Protein AF-A0A7Y7ZE18-F1 (afdb_monomer)

Organism: Pseudomonas putida (NCBI:txid303)

pLDDT: mean 81.85, std 21.5, range [26.77, 98.25]

Structure (mmCIF, N/CA/C/O backbone):
data_AF-A0A7Y7ZE18-F1
#
_entry.id   AF-A0A7Y7ZE18-F1
#
loop_
_atom_site.group_PDB
_atom_site.id
_atom_site.type_symbol
_atom_site.label_atom_id
_atom_site.label_alt_id
_atom_site.label_comp_id
_atom_site.label_asym_id
_atom_site.label_entity_id
_atom_site.label_seq_id
_atom_site.pdbx_PDB_ins_code
_atom_site.Cartn_x
_atom_site.Cartn_y
_atom_site.Cartn_z
_atom_site.occupancy
_atom_site.B_iso_or_equiv
_atom_site.auth_seq_id
_atom_site.auth_comp_id
_atom_site.auth_asym_id
_atom_site.auth_atom_id
_atom_site.pdbx_PDB_model_num
ATOM 1 N N . MET A 1 1 ? 11.020 -16.442 14.145 1.00 31.75 1 MET A N 1
ATOM 2 C CA . MET A 1 1 ? 10.763 -15.587 12.964 1.00 31.75 1 MET A CA 1
ATOM 3 C C . MET A 1 1 ? 9.537 -14.727 13.259 1.00 31.75 1 MET A C 1
ATOM 5 O O . MET A 1 1 ? 8.430 -15.238 13.208 1.00 31.75 1 MET A O 1
ATOM 9 N N . LYS A 1 2 ? 9.711 -13.471 13.699 1.00 26.77 2 LYS A N 1
ATOM 10 C CA . LYS A 1 2 ? 8.568 -12.588 14.004 1.00 26.77 2 LYS A CA 1
ATOM 11 C C . LYS A 1 2 ? 8.003 -12.045 12.684 1.00 26.77 2 LYS A C 1
ATOM 13 O O . LYS A 1 2 ? 8.774 -11.439 11.937 1.00 26.77 2 LYS A O 1
ATOM 18 N N . PRO A 1 3 ? 6.713 -12.230 12.359 1.00 38.69 3 PRO A N 1
ATOM 19 C CA . PRO A 1 3 ? 6.134 -11.571 11.202 1.00 38.69 3 PRO A CA 1
ATOM 20 C C . PRO A 1 3 ? 6.087 -10.074 11.515 1.00 38.69 3 PRO A C 1
ATOM 22 O O . PRO A 1 3 ? 5.309 -9.632 12.354 1.00 38.69 3 PRO A O 1
ATOM 25 N N . GLN A 1 4 ? 6.948 -9.278 10.874 1.00 38.34 4 GLN A N 1
ATOM 26 C CA . GLN A 1 4 ? 6.795 -7.824 10.869 1.00 38.34 4 GLN A CA 1
ATOM 27 C C . GLN A 1 4 ? 5.509 -7.507 10.098 1.00 38.34 4 GLN A C 1
ATOM 29 O O . GLN A 1 4 ? 5.482 -7.434 8.862 1.00 38.34 4 GLN A O 1
ATOM 34 N N . ASN A 1 5 ? 4.406 -7.448 10.837 1.00 45.41 5 ASN A N 1
ATOM 35 C CA . ASN A 1 5 ? 3.076 -7.222 10.314 1.00 45.41 5 ASN A CA 1
ATOM 36 C C . ASN A 1 5 ? 2.848 -5.716 10.157 1.00 45.41 5 ASN A C 1
ATOM 38 O O . ASN A 1 5 ? 2.178 -5.100 10.970 1.00 45.41 5 ASN A O 1
ATOM 42 N N . ASN A 1 6 ? 3.442 -5.119 9.123 1.00 60.12 6 ASN A N 1
ATOM 43 C CA . ASN A 1 6 ? 3.057 -3.782 8.676 1.00 60.12 6 ASN A CA 1
ATOM 44 C C . ASN A 1 6 ? 2.433 -3.863 7.277 1.00 60.12 6 ASN A C 1
ATOM 46 O O . ASN A 1 6 ? 2.997 -3.3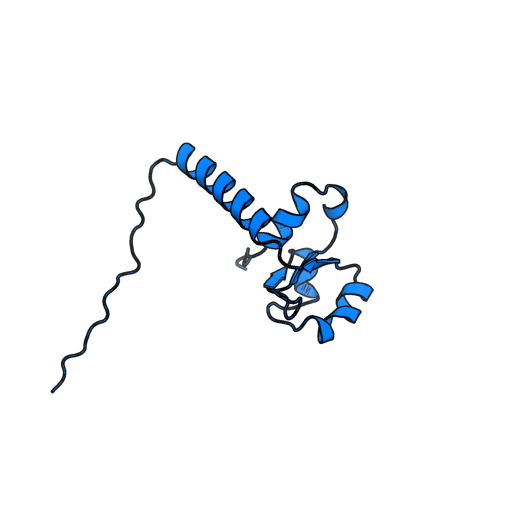91 6.290 1.00 60.12 6 ASN A O 1
ATOM 50 N N . SER A 1 7 ? 1.304 -4.575 7.199 1.00 81.88 7 SER A N 1
ATOM 51 C CA . SER A 1 7 ? 0.517 -4.757 5.968 1.00 81.88 7 SER A CA 1
ATOM 52 C C . SER A 1 7 ? -0.809 -3.989 6.016 1.00 81.88 7 SER A C 1
ATOM 54 O O . SER A 1 7 ? -1.626 -4.176 5.127 1.00 81.88 7 SER A O 1
ATOM 56 N N . PHE A 1 8 ? -1.042 -3.144 7.032 1.00 89.56 8 PHE A N 1
ATOM 57 C CA . PHE A 1 8 ? -2.345 -2.515 7.287 1.00 89.56 8 PHE A CA 1
ATOM 58 C C . PHE A 1 8 ? -2.900 -1.771 6.065 1.00 89.56 8 PHE A C 1
ATOM 60 O O . PHE A 1 8 ? -4.018 -2.063 5.650 1.00 89.56 8 PHE A O 1
ATOM 67 N N . TYR A 1 9 ? -2.113 -0.897 5.426 1.00 92.94 9 TYR A N 1
ATOM 68 C CA . TYR A 1 9 ? -2.570 -0.181 4.226 1.00 92.94 9 TYR A CA 1
ATOM 69 C C . TYR A 1 9 ? -2.874 -1.134 3.063 1.00 92.94 9 TYR A C 1
ATOM 71 O O . TYR A 1 9 ? -3.902 -0.999 2.413 1.00 92.94 9 TYR A O 1
ATOM 79 N N . ALA A 1 10 ? -2.044 -2.162 2.852 1.00 92.62 10 ALA A N 1
ATOM 80 C CA . ALA A 1 10 ? -2.310 -3.177 1.831 1.00 92.62 10 ALA A CA 1
ATOM 81 C C . ALA A 1 10 ? -3.573 -4.005 2.145 1.00 92.62 10 ALA A C 1
ATOM 83 O O . ALA A 1 10 ? -4.281 -4.415 1.229 1.00 92.62 10 ALA A O 1
ATOM 84 N N . SER A 1 11 ? -3.872 -4.239 3.426 1.00 91.50 11 SER A N 1
ATOM 85 C CA . SER A 1 11 ? -5.113 -4.882 3.860 1.00 91.50 11 SER A CA 1
ATOM 86 C C . SER A 1 11 ? -6.322 -3.977 3.637 1.00 91.50 11 SER A C 1
ATOM 88 O O . SER A 1 11 ? -7.342 -4.475 3.174 1.00 91.50 11 SER A O 1
ATOM 90 N N . CYS A 1 12 ? -6.207 -2.670 3.902 1.00 91.75 12 CYS A N 1
ATOM 91 C CA . CYS A 1 12 ? -7.276 -1.693 3.666 1.00 91.75 12 CYS A CA 1
ATOM 92 C C . CYS A 1 12 ? -7.743 -1.707 2.207 1.00 91.75 12 CYS A C 1
ATOM 94 O O . CYS A 1 12 ? -8.945 -1.746 1.960 1.00 91.75 12 CYS A O 1
ATOM 96 N N . GLU A 1 13 ? -6.809 -1.783 1.254 1.00 93.12 13 GLU A N 1
ATOM 97 C CA . GLU A 1 13 ? -7.133 -1.887 -0.178 1.00 93.12 13 GLU A CA 1
ATOM 98 C C . GLU A 1 13 ? -7.936 -3.154 -0.528 1.00 93.12 13 GLU A C 1
ATOM 100 O O . GLU A 1 13 ? -8.694 -3.164 -1.496 1.00 93.12 13 GLU A O 1
ATOM 105 N N . ARG A 1 14 ? -7.815 -4.231 0.264 1.00 91.69 14 ARG A N 1
ATOM 106 C CA . ARG A 1 14 ? -8.545 -5.493 0.047 1.00 91.69 14 ARG A CA 1
ATOM 107 C C . ARG A 1 14 ? -9.935 -5.521 0.683 1.00 91.69 14 ARG A C 1
ATOM 109 O O . ARG A 1 14 ? -10.770 -6.284 0.207 1.00 91.69 14 ARG A O 1
ATOM 116 N N . VAL A 1 15 ? -10.198 -4.737 1.738 1.00 87.00 15 VAL A N 1
ATOM 117 C CA . VAL A 1 15 ? -11.409 -4.875 2.585 1.00 87.00 15 VAL A CA 1
ATOM 118 C C . VAL A 1 15 ? -12.706 -4.884 1.768 1.00 87.00 15 VAL A C 1
ATOM 120 O O . VAL A 1 15 ? -13.603 -5.670 2.058 1.00 87.00 15 VAL A O 1
ATOM 123 N N . PHE A 1 16 ? -12.786 -4.067 0.716 1.00 81.81 16 PHE A N 1
ATOM 124 C CA . PHE A 1 16 ? -13.971 -3.955 -0.145 1.00 81.81 16 PHE A CA 1
ATOM 125 C C . PHE A 1 16 ? -13.729 -4.448 -1.581 1.00 81.81 16 PHE A C 1
ATOM 127 O O . PHE A 1 16 ? -14.498 -4.134 -2.488 1.00 81.81 16 PHE A O 1
ATOM 134 N N . ARG A 1 17 ? -12.651 -5.209 -1.806 1.00 90.44 17 ARG A N 1
ATOM 135 C CA . ARG A 1 17 ? -12.200 -5.662 -3.131 1.00 90.44 17 ARG A CA 1
ATOM 136 C C . ARG A 1 17 ? -11.899 -7.165 -3.124 1.00 90.44 17 ARG A C 1
ATOM 138 O O . ARG A 1 17 ? -10.735 -7.564 -3.031 1.00 90.44 17 ARG A O 1
ATOM 145 N N . PRO A 1 18 ? -12.933 -8.024 -3.226 1.00 88.56 18 PRO A N 1
ATOM 146 C CA . PRO A 1 18 ? -12.765 -9.480 -3.235 1.00 88.56 18 PRO A CA 1
ATOM 147 C C . PRO A 1 18 ? -11.855 -9.983 -4.362 1.00 88.56 18 PRO A C 1
ATOM 149 O O . PRO A 1 18 ? -11.154 -10.980 -4.201 1.00 88.56 18 PRO A O 1
ATOM 152 N N . ASP A 1 19 ? -11.815 -9.264 -5.484 1.00 92.44 19 ASP A N 1
ATOM 153 C CA . ASP A 1 19 ? -10.930 -9.528 -6.619 1.00 92.44 19 ASP A CA 1
ATOM 154 C C . ASP A 1 19 ? -9.435 -9.423 -6.262 1.00 92.44 19 ASP A C 1
ATOM 156 O O . ASP A 1 19 ? -8.592 -10.012 -6.935 1.00 92.44 19 ASP A O 1
ATOM 160 N N . LEU A 1 20 ? -9.094 -8.731 -5.171 1.00 93.00 20 LEU A N 1
ATOM 161 C CA . LEU A 1 20 ? -7.722 -8.556 -4.696 1.00 93.00 20 LEU A CA 1
ATOM 162 C C . LEU A 1 20 ? -7.301 -9.564 -3.618 1.00 93.00 20 LEU A C 1
ATOM 164 O O . LEU A 1 20 ? -6.170 -9.494 -3.129 1.00 93.00 20 LEU A O 1
ATOM 168 N N . ALA A 1 21 ? -8.166 -10.515 -3.248 1.00 88.31 21 ALA A N 1
ATOM 169 C CA . ALA A 1 21 ? -7.936 -11.421 -2.119 1.00 88.31 21 ALA A CA 1
ATOM 170 C C . ALA A 1 21 ? -6.612 -12.203 -2.205 1.00 88.31 21 ALA A C 1
ATOM 172 O O . ALA A 1 21 ? -5.973 -12.448 -1.183 1.00 88.31 21 ALA A O 1
ATOM 173 N N . ARG A 1 22 ? -6.185 -12.573 -3.419 1.00 90.38 22 ARG A N 1
ATOM 174 C CA . ARG A 1 22 ? -4.928 -13.302 -3.684 1.00 90.38 22 ARG A CA 1
ATOM 175 C C . ARG A 1 22 ? -3.908 -12.488 -4.478 1.00 90.38 22 ARG A C 1
ATOM 177 O O . ARG A 1 22 ? -2.878 -13.018 -4.883 1.00 90.38 22 ARG A O 1
ATOM 184 N N . THR A 1 23 ? -4.191 -11.212 -4.706 1.00 94.62 23 THR A N 1
ATOM 185 C CA . THR A 1 23 ? -3.347 -10.340 -5.518 1.00 94.62 23 THR A CA 1
ATOM 186 C C . THR A 1 23 ? -2.247 -9.754 -4.638 1.00 94.62 23 THR A C 1
ATOM 188 O O . THR A 1 23 ? -2.560 -9.171 -3.592 1.00 94.62 23 THR A O 1
ATOM 191 N N . PRO A 1 24 ? -0.959 -9.884 -5.000 1.00 95.94 24 PRO A N 1
ATOM 192 C CA . PRO A 1 24 ? 0.108 -9.201 -4.285 1.00 95.94 24 PRO A CA 1
ATOM 193 C C . PRO A 1 24 ? -0.054 -7.685 -4.434 1.00 95.94 24 PRO A C 1
ATOM 195 O O . PRO A 1 24 ? -0.211 -7.168 -5.536 1.00 95.94 24 PRO A O 1
ATOM 198 N N . ILE A 1 25 ? -0.006 -6.974 -3.315 1.00 96.56 25 ILE A N 1
ATOM 199 C CA . ILE A 1 25 ? -0.219 -5.526 -3.242 1.00 96.56 25 ILE A CA 1
ATOM 200 C C . ILE A 1 25 ? 0.991 -4.828 -2.631 1.00 96.56 25 ILE A C 1
ATOM 202 O O . ILE A 1 25 ? 1.564 -5.314 -1.645 1.00 96.56 25 ILE A O 1
ATOM 206 N N . VAL A 1 26 ? 1.314 -3.656 -3.173 1.00 97.38 26 VAL A N 1
ATOM 207 C CA . VAL A 1 26 ? 2.124 -2.622 -2.524 1.00 97.38 26 VAL A CA 1
ATOM 208 C C . VAL A 1 26 ? 1.354 -1.303 -2.473 1.00 97.38 26 VAL A C 1
ATOM 210 O O . VAL A 1 26 ? 0.545 -1.016 -3.351 1.00 97.38 26 VAL A O 1
ATOM 213 N N . VAL A 1 27 ? 1.617 -0.493 -1.451 1.00 97.00 27 VAL A N 1
ATOM 214 C CA . VAL A 1 27 ? 1.086 0.873 -1.334 1.00 97.00 27 VAL 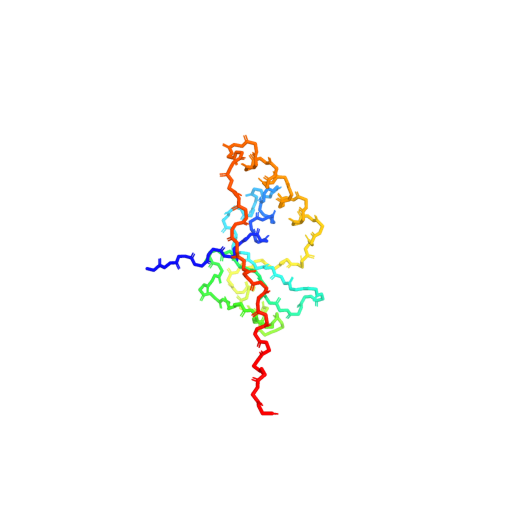A CA 1
ATOM 215 C C . VAL A 1 27 ? 2.253 1.843 -1.397 1.00 97.00 27 VAL A C 1
ATOM 217 O O . VAL A 1 27 ? 3.280 1.618 -0.748 1.00 97.00 27 VAL A O 1
ATOM 220 N N . LEU A 1 28 ? 2.102 2.894 -2.192 1.00 97.69 28 LEU A N 1
ATOM 221 C CA . LEU A 1 28 ? 3.103 3.925 -2.425 1.00 97.69 28 LEU A CA 1
ATOM 222 C C . LEU A 1 28 ? 2.842 5.145 -1.545 1.00 97.69 28 LEU A C 1
ATOM 224 O O . LEU A 1 28 ? 1.699 5.412 -1.193 1.00 97.69 28 LEU A O 1
ATOM 228 N N . SER A 1 29 ? 3.884 5.895 -1.197 1.00 95.75 29 SER A N 1
ATOM 229 C CA . SER A 1 29 ? 3.781 7.180 -0.498 1.00 95.75 29 SER A CA 1
ATOM 230 C C . SER A 1 29 ? 2.997 8.216 -1.306 1.00 95.75 29 SER A C 1
ATOM 232 O O . SER A 1 29 ? 2.715 8.019 -2.487 1.00 95.75 29 SER A O 1
ATOM 234 N N . SER A 1 30 ? 2.729 9.377 -0.702 1.00 92.81 30 SER A N 1
ATOM 235 C CA . SER A 1 30 ? 2.297 10.566 -1.444 1.00 92.81 30 SER A CA 1
ATOM 236 C C . SER A 1 30 ? 3.174 10.792 -2.681 1.00 92.81 30 SER A C 1
ATOM 238 O O . SER A 1 30 ? 4.395 10.605 -2.625 1.00 92.81 30 SER A O 1
ATOM 240 N N . ASN A 1 31 ? 2.538 11.186 -3.784 1.00 94.38 31 ASN A N 1
ATOM 241 C CA . ASN A 1 31 ? 3.156 11.365 -5.103 1.00 94.38 31 ASN A CA 1
ATOM 242 C C . ASN A 1 31 ? 3.797 10.096 -5.700 1.00 94.38 31 ASN A C 1
ATOM 244 O O . ASN A 1 31 ? 4.652 10.206 -6.574 1.00 94.38 31 ASN A O 1
ATOM 248 N N . ASP A 1 32 ? 3.417 8.904 -5.232 1.00 96.75 32 ASP A N 1
ATOM 249 C CA . ASP A 1 32 ? 3.867 7.608 -5.758 1.00 96.75 32 ASP A CA 1
ATOM 250 C C . ASP A 1 32 ? 5.393 7.402 -5.744 1.00 96.75 32 ASP A C 1
ATOM 252 O O . ASP A 1 32 ? 5.955 6.679 -6.570 1.00 96.75 32 ASP A O 1
ATOM 256 N N . GLY A 1 33 ? 6.081 8.036 -4.791 1.00 96.69 33 GLY A N 1
ATOM 257 C CA . GLY A 1 33 ? 7.542 8.025 -4.709 1.00 96.69 33 GLY A CA 1
ATOM 258 C C . GLY A 1 33 ? 8.115 6.669 -4.301 1.00 96.69 33 GLY A C 1
ATOM 259 O O . GLY A 1 33 ? 8.923 6.082 -5.024 1.00 96.69 33 GLY A O 1
ATOM 260 N N . ASN A 1 34 ? 7.696 6.156 -3.143 1.00 97.69 34 ASN A N 1
ATOM 261 C CA . ASN A 1 34 ? 8.324 4.998 -2.505 1.00 97.69 34 ASN A CA 1
ATOM 262 C C . ASN A 1 34 ? 7.287 4.000 -2.001 1.00 97.69 34 ASN A C 1
ATOM 264 O O . ASN A 1 34 ? 6.188 4.374 -1.607 1.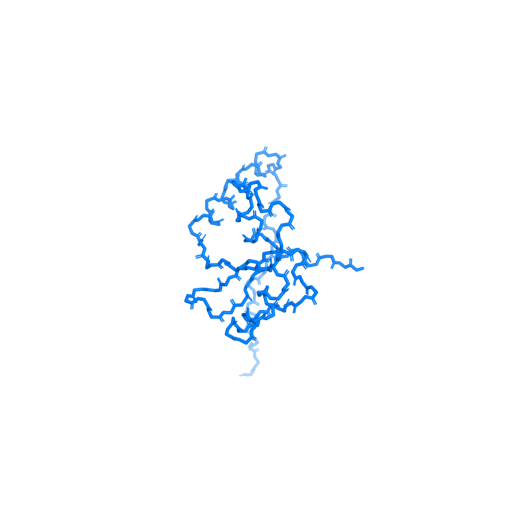00 97.69 34 ASN A O 1
ATOM 268 N N . VAL A 1 35 ? 7.658 2.724 -1.941 1.00 97.56 35 VAL A N 1
ATOM 269 C CA . VAL A 1 35 ? 6.829 1.671 -1.345 1.00 97.56 35 VAL A CA 1
ATOM 270 C C . VAL A 1 35 ? 6.796 1.823 0.178 1.00 97.56 35 VAL A C 1
ATOM 272 O O . VAL A 1 35 ? 7.823 1.682 0.838 1.00 97.56 35 VAL A O 1
ATOM 275 N N . ILE A 1 36 ? 5.615 2.066 0.751 1.00 95.81 36 ILE A N 1
ATOM 276 C CA . ILE A 1 36 ? 5.419 2.272 2.199 1.00 95.81 36 ILE A CA 1
ATOM 277 C C . ILE A 1 36 ? 4.668 1.131 2.891 1.00 95.81 36 ILE A C 1
ATOM 279 O O . ILE A 1 36 ? 4.775 0.973 4.105 1.00 95.81 36 ILE A O 1
ATOM 283 N N . ALA A 1 37 ? 3.925 0.318 2.138 1.00 95.50 37 ALA A N 1
ATOM 284 C CA . ALA A 1 37 ? 3.298 -0.894 2.651 1.00 95.50 37 ALA A CA 1
ATOM 285 C C . ALA A 1 37 ? 3.335 -2.013 1.613 1.00 95.50 37 ALA A C 1
ATOM 287 O O . ALA A 1 37 ? 3.400 -1.771 0.408 1.00 95.50 37 ALA A O 1
ATOM 288 N N . ARG A 1 38 ? 3.309 -3.257 2.090 1.00 95.69 38 ARG A N 1
ATOM 289 C CA . ARG A 1 38 ? 3.402 -4.458 1.258 1.00 95.69 38 ARG A CA 1
ATOM 290 C C . ARG A 1 38 ? 2.569 -5.568 1.879 1.00 95.69 38 ARG A C 1
ATOM 292 O O . ARG A 1 38 ? 2.700 -5.847 3.070 1.00 95.69 38 ARG A O 1
ATOM 299 N N . SER A 1 39 ? 1.769 -6.224 1.053 1.00 95.25 39 SER A N 1
ATOM 300 C CA . SER A 1 39 ? 1.157 -7.516 1.375 1.00 95.25 39 SER A CA 1
ATOM 301 C C . SER A 1 39 ? 2.221 -8.590 1.638 1.00 95.25 39 SER A C 1
ATOM 303 O O . SER A 1 39 ? 3.378 -8.442 1.236 1.00 95.25 39 SER A O 1
ATOM 305 N N . ALA A 1 40 ? 1.847 -9.678 2.316 1.00 93.25 40 ALA A N 1
ATOM 306 C CA . ALA A 1 40 ? 2.778 -10.756 2.645 1.00 93.25 40 ALA A CA 1
ATOM 307 C C . ALA A 1 40 ? 3.413 -11.372 1.389 1.00 93.25 40 ALA A C 1
ATOM 309 O O . ALA A 1 40 ? 4.619 -11.614 1.365 1.00 93.25 40 ALA A O 1
ATOM 310 N N . GLU A 1 41 ? 2.618 -11.536 0.333 1.00 93.94 41 GLU A N 1
ATOM 311 C CA . GLU A 1 41 ? 3.033 -12.133 -0.933 1.00 93.94 41 GLU A CA 1
ATOM 312 C C . GLU A 1 41 ? 4.013 -11.230 -1.704 1.00 93.94 41 GLU A C 1
ATOM 314 O O . GLU A 1 41 ? 4.907 -11.719 -2.387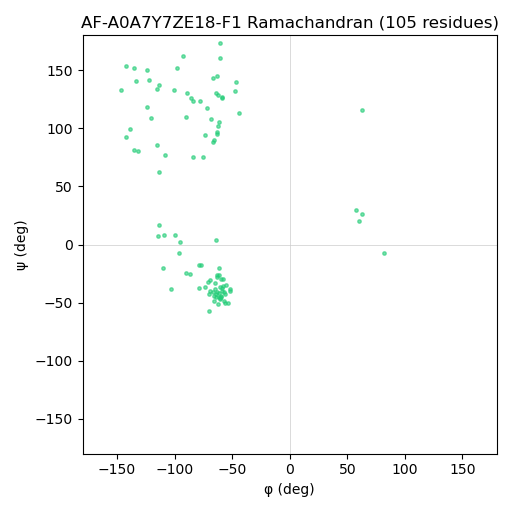 1.00 93.94 41 GLU A O 1
ATOM 319 N N . ALA A 1 42 ? 3.908 -9.904 -1.552 1.00 95.44 42 ALA A N 1
ATOM 320 C CA . ALA A 1 42 ? 4.793 -8.945 -2.220 1.00 95.44 42 ALA A CA 1
ATOM 321 C C . ALA A 1 42 ? 6.176 -8.804 -1.549 1.00 95.44 42 ALA A C 1
ATOM 323 O O . ALA A 1 42 ? 7.120 -8.304 -2.168 1.00 95.44 42 ALA A O 1
ATOM 324 N N . LYS A 1 43 ? 6.328 -9.235 -0.285 1.00 94.44 43 LYS A N 1
ATOM 32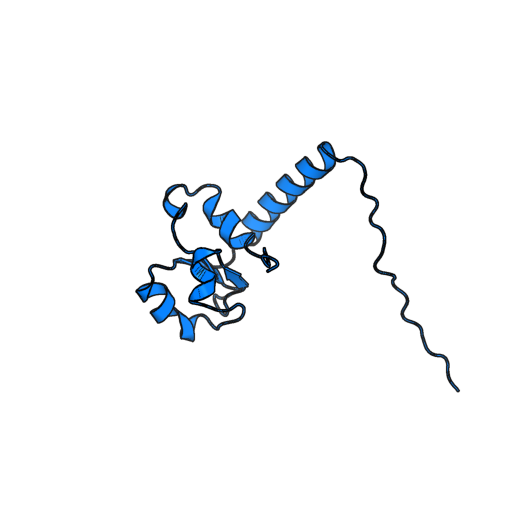5 C CA . LYS A 1 43 ? 7.543 -8.989 0.519 1.00 94.44 43 LYS A CA 1
ATOM 326 C C . LYS A 1 43 ? 8.811 -9.632 -0.036 1.00 94.44 43 LYS A C 1
ATOM 328 O O . LYS A 1 43 ? 9.892 -9.116 0.235 1.00 94.44 43 LYS A O 1
ATOM 333 N N . VAL A 1 44 ? 8.683 -10.736 -0.771 1.00 94.94 44 VAL A N 1
ATOM 334 C CA . VAL A 1 44 ? 9.824 -11.459 -1.357 1.00 94.94 44 VAL A CA 1
ATOM 335 C C . VAL A 1 44 ? 10.380 -10.775 -2.609 1.00 94.94 44 VAL A C 1
ATOM 337 O O . VAL A 1 44 ? 11.510 -11.052 -2.993 1.00 94.94 44 VAL A O 1
ATOM 340 N N . PHE A 1 45 ? 9.612 -9.870 -3.225 1.00 95.69 45 PHE A N 1
ATOM 341 C CA . PHE A 1 45 ? 9.985 -9.210 -4.479 1.00 95.69 45 PHE A CA 1
ATOM 342 C C . PHE A 1 45 ? 10.476 -7.777 -4.271 1.00 95.69 45 PHE A C 1
ATOM 344 O O . PHE A 1 45 ? 11.404 -7.345 -4.942 1.00 95.69 45 PHE A O 1
ATOM 351 N N . VAL A 1 46 ? 9.863 -7.029 -3.354 1.00 95.38 46 VAL A N 1
ATOM 352 C CA . VAL A 1 46 ? 10.091 -5.581 -3.203 1.00 95.38 46 VAL A CA 1
ATOM 353 C C . VAL A 1 46 ? 10.303 -5.251 -1.743 1.00 95.38 46 VAL A C 1
ATOM 355 O O . VAL A 1 46 ? 9.608 -5.831 -0.917 1.00 95.38 46 VAL A O 1
ATOM 358 N N . LYS A 1 47 ? 11.218 -4.343 -1.398 1.00 95.31 47 LYS A N 1
ATOM 359 C CA . LYS A 1 47 ? 11.524 -3.930 -0.017 1.00 95.31 47 LYS A CA 1
ATOM 360 C C . LYS A 1 47 ? 10.695 -2.704 0.395 1.00 95.31 47 LYS A C 1
ATOM 362 O O . LYS A 1 47 ? 10.124 -2.011 -0.441 1.00 95.31 47 LYS A O 1
ATOM 367 N N . MET A 1 48 ? 10.587 -2.445 1.705 1.00 95.38 48 MET A N 1
ATOM 368 C CA . MET A 1 48 ? 10.051 -1.148 2.155 1.00 95.38 48 MET A CA 1
ATOM 369 C C . MET A 1 48 ? 11.028 -0.044 1.763 1.00 95.38 48 MET A C 1
ATOM 371 O O . MET A 1 48 ? 12.236 -0.238 1.868 1.00 95.38 48 MET A O 1
ATOM 375 N N . GLY A 1 49 ? 10.496 1.109 1.373 1.00 95.56 49 GLY A N 1
ATOM 376 C CA . GLY A 1 49 ? 11.274 2.280 0.992 1.00 95.56 49 GLY A CA 1
ATOM 377 C C . GLY A 1 49 ? 11.795 2.245 -0.441 1.00 95.56 49 GLY A C 1
ATOM 378 O O . GLY A 1 49 ? 12.301 3.268 -0.894 1.00 95.56 49 GLY A O 1
ATOM 379 N N . ASP A 1 50 ? 11.640 1.136 -1.174 1.00 97.88 50 ASP A N 1
ATOM 380 C CA . ASP A 1 50 ? 12.069 1.061 -2.570 1.00 97.88 50 ASP A CA 1
ATOM 381 C C . ASP A 1 50 ? 11.357 2.144 -3.404 1.00 97.88 50 ASP A C 1
ATOM 383 O O . ASP A 1 50 ? 10.122 2.224 -3.381 1.00 97.88 50 ASP A O 1
ATOM 387 N N . PRO A 1 51 ? 12.102 2.983 -4.146 1.00 98.06 51 PRO A N 1
ATOM 388 C CA . PRO A 1 51 ? 11.516 3.946 -5.066 1.00 98.06 51 PRO A CA 1
ATOM 389 C C . PRO A 1 51 ? 10.729 3.254 -6.179 1.00 98.06 51 PRO A C 1
ATOM 391 O O . PRO A 1 51 ? 11.252 2.383 -6.883 1.00 98.06 51 PRO A O 1
ATOM 394 N N . TYR A 1 52 ? 9.479 3.670 -6.382 1.00 98.25 52 TYR A N 1
ATOM 395 C CA . TYR A 1 52 ? 8.547 3.018 -7.301 1.00 98.25 52 TYR A CA 1
ATOM 396 C C . TYR A 1 52 ? 9.097 2.940 -8.726 1.00 98.25 52 TYR A C 1
ATOM 398 O O . TYR A 1 52 ? 9.000 1.899 -9.374 1.00 98.25 52 TYR A O 1
ATOM 406 N N . PHE A 1 53 ? 9.749 4.003 -9.206 1.00 97.50 53 PHE A N 1
ATOM 407 C CA . PHE A 1 53 ? 10.294 4.042 -10.564 1.00 97.50 53 PHE A CA 1
ATOM 408 C C . PHE A 1 53 ? 11.333 2.943 -10.836 1.00 97.50 53 PHE A C 1
ATOM 410 O O . PHE A 1 53 ? 11.433 2.492 -11.979 1.00 97.50 53 PHE A O 1
ATOM 417 N N . MET A 1 54 ? 12.066 2.495 -9.807 1.00 97.94 54 MET A N 1
ATOM 418 C CA . MET A 1 54 ? 13.044 1.409 -9.916 1.00 97.94 54 MET A CA 1
ATOM 419 C C . MET A 1 54 ? 12.369 0.038 -9.920 1.00 97.94 54 MET A C 1
ATOM 421 O O . MET A 1 54 ? 12.771 -0.848 -10.671 1.00 97.94 54 MET A O 1
ATOM 425 N N . VAL A 1 55 ? 11.309 -0.136 -9.127 1.00 97.88 55 VAL A N 1
ATOM 426 C CA . VAL A 1 55 ? 10.642 -1.438 -8.959 1.00 97.88 55 VAL A CA 1
ATOM 427 C C . VAL A 1 55 ? 9.418 -1.637 -9.8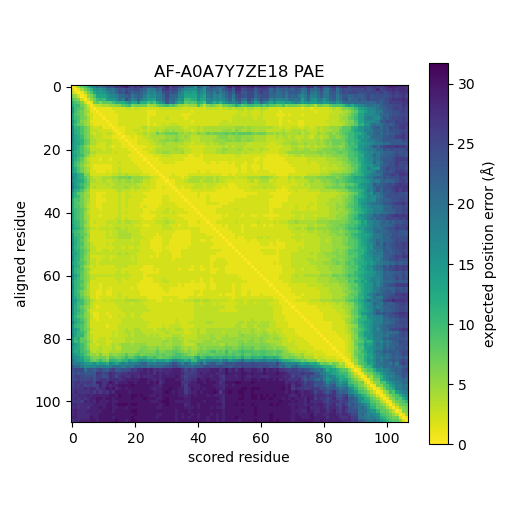57 1.00 97.88 55 VAL A C 1
ATOM 429 O O . VAL A 1 55 ? 8.918 -2.754 -9.948 1.00 97.88 55 VAL A O 1
ATOM 432 N N . LYS A 1 56 ? 8.953 -0.618 -10.596 1.00 97.50 56 LYS A N 1
ATOM 433 C CA . LYS A 1 56 ? 7.742 -0.684 -11.444 1.00 97.50 56 LYS A CA 1
ATOM 434 C C . LYS A 1 56 ? 7.724 -1.867 -12.417 1.00 97.50 56 LYS A C 1
ATOM 436 O O . LYS A 1 56 ? 6.691 -2.505 -12.603 1.00 97.50 56 LYS A O 1
ATOM 441 N N . ASN A 1 57 ? 8.867 -2.184 -13.028 1.00 98.00 57 ASN A N 1
ATOM 442 C CA . ASN A 1 57 ? 8.969 -3.285 -13.988 1.00 98.00 57 ASN A CA 1
ATOM 443 C C . ASN A 1 57 ? 8.920 -4.644 -13.283 1.00 98.00 57 ASN A C 1
ATOM 445 O O . ASN A 1 57 ? 8.303 -5.578 -13.789 1.00 98.00 57 ASN A O 1
ATOM 449 N N . LEU A 1 58 ? 9.524 -4.736 -12.097 1.00 97.81 58 LEU A N 1
ATOM 450 C CA . LEU A 1 58 ? 9.476 -5.927 -11.258 1.00 97.81 58 LEU A CA 1
AT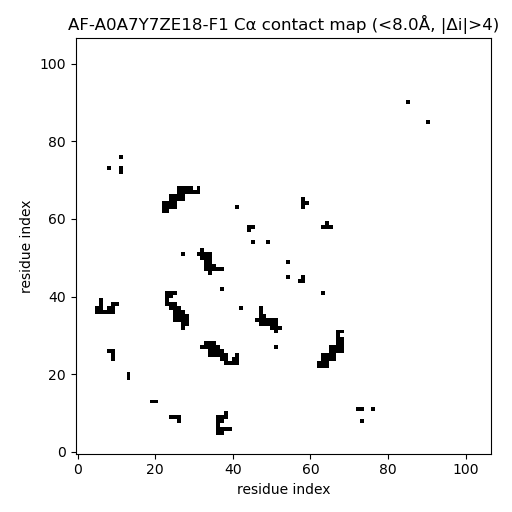OM 451 C C . LEU A 1 58 ? 8.047 -6.195 -10.770 1.00 97.81 58 LEU A C 1
ATOM 453 O O . LEU A 1 58 ? 7.568 -7.320 -10.876 1.00 97.81 58 LEU A O 1
ATOM 457 N N . LEU A 1 59 ? 7.347 -5.149 -10.319 1.00 97.69 59 LEU A N 1
ATOM 458 C CA . LEU A 1 59 ? 5.946 -5.227 -9.907 1.00 97.69 59 LEU A CA 1
ATOM 459 C C . LEU A 1 59 ? 5.070 -5.780 -11.040 1.00 97.69 59 LEU A C 1
ATOM 461 O O . LEU A 1 59 ? 4.376 -6.775 -10.847 1.00 97.69 59 LEU A O 1
ATOM 465 N N . ARG A 1 60 ? 5.188 -5.216 -12.251 1.00 97.50 60 ARG A N 1
ATOM 466 C CA . ARG A 1 60 ? 4.460 -5.694 -13.441 1.00 97.50 60 ARG A CA 1
ATOM 467 C C . ARG A 1 60 ? 4.778 -7.149 -13.778 1.00 97.50 60 ARG A C 1
ATOM 469 O O . ARG A 1 60 ? 3.860 -7.923 -14.024 1.00 97.50 60 ARG A O 1
ATOM 476 N N . LYS A 1 61 ? 6.059 -7.532 -13.757 1.00 97.88 61 LYS A N 1
ATOM 477 C CA . LYS A 1 61 ? 6.508 -8.901 -14.063 1.00 97.88 61 LYS A CA 1
ATOM 478 C C . LYS A 1 61 ? 5.876 -9.945 -13.138 1.00 97.88 61 LYS A C 1
ATOM 480 O O . LYS A 1 61 ? 5.597 -11.053 -13.580 1.00 97.88 61 LYS A O 1
ATOM 485 N N . HIS A 1 62 ? 5.665 -9.595 -11.873 1.00 97.06 62 HIS A N 1
ATOM 486 C CA . HIS A 1 62 ? 5.118 -10.498 -10.861 1.00 97.06 62 HIS A CA 1
ATOM 487 C C . HIS A 1 62 ? 3.618 -10.295 -10.597 1.00 97.06 62 HIS A C 1
ATOM 489 O O . HIS A 1 62 ? 3.090 -10.883 -9.657 1.00 97.06 62 HIS A O 1
ATOM 495 N N . GLY A 1 63 ? 2.927 -9.476 -11.400 1.00 96.75 63 GLY A N 1
ATOM 496 C CA . GLY A 1 63 ? 1.500 -9.195 -11.210 1.00 96.75 63 GLY A CA 1
ATOM 497 C C . GLY A 1 63 ? 1.185 -8.494 -9.884 1.00 96.75 63 GLY A C 1
ATOM 498 O O . GLY A 1 63 ? 0.092 -8.649 -9.348 1.00 96.75 63 GLY A O 1
ATOM 499 N N . ILE A 1 64 ? 2.150 -7.755 -9.332 1.00 97.88 64 ILE A N 1
ATOM 500 C CA . ILE A 1 64 ? 1.995 -7.019 -8.079 1.00 97.88 64 ILE A CA 1
ATOM 501 C C . ILE A 1 64 ? 1.340 -5.675 -8.392 1.00 97.88 64 ILE A C 1
ATOM 503 O O . ILE A 1 64 ? 1.865 -4.889 -9.185 1.00 97.88 64 ILE A O 1
ATOM 507 N N . VAL A 1 65 ? 0.209 -5.401 -7.752 1.00 97.56 65 VAL A N 1
ATOM 508 C CA . VAL A 1 65 ? -0.552 -4.166 -7.949 1.00 97.56 65 VAL A CA 1
ATOM 509 C C . VAL A 1 65 ? -0.054 -3.099 -6.981 1.00 97.56 65 VAL A C 1
ATOM 511 O O . VAL A 1 65 ? 0.079 -3.344 -5.781 1.00 97.56 65 VAL A O 1
ATOM 514 N N . ALA A 1 66 ? 0.233 -1.912 -7.511 1.00 97.56 66 ALA A N 1
ATOM 515 C CA . ALA A 1 66 ? 0.593 -0.743 -6.723 1.00 97.56 66 ALA A CA 1
ATOM 516 C C . ALA A 1 66 ? -0.615 0.186 -6.574 1.00 97.56 66 ALA A C 1
ATOM 518 O O . ALA A 1 66 ? -1.270 0.496 -7.568 1.00 97.56 66 ALA A O 1
ATOM 519 N N . PHE A 1 67 ? -0.870 0.647 -5.352 1.00 97.19 67 PHE A N 1
ATOM 520 C CA . PHE A 1 67 ? -1.856 1.686 -5.058 1.00 97.19 67 PHE A CA 1
ATOM 521 C C . PHE A 1 67 ? -1.158 2.945 -4.560 1.00 97.19 67 PHE A C 1
ATOM 523 O O . PHE A 1 67 ? -0.255 2.864 -3.724 1.00 97.19 67 PHE A O 1
ATOM 530 N N . SER A 1 68 ? -1.598 4.105 -5.038 1.00 96.88 68 SER A N 1
ATOM 531 C CA . SER A 1 68 ? -1.299 5.381 -4.388 1.00 96.88 68 SER A CA 1
ATOM 532 C C . SER A 1 68 ? -1.928 5.399 -2.995 1.00 96.88 68 SER A C 1
ATOM 534 O O . SER A 1 68 ? -3.011 4.850 -2.797 1.00 96.88 68 SER A O 1
ATOM 536 N N . SER A 1 69 ? -1.272 6.035 -2.025 1.00 93.31 69 SER A N 1
ATOM 537 C CA . SER A 1 69 ? -1.817 6.123 -0.666 1.00 93.31 69 SER A CA 1
ATOM 538 C C . SER A 1 69 ? -3.189 6.798 -0.624 1.00 93.31 69 SER A C 1
ATOM 540 O O . SER A 1 69 ? -3.332 7.953 -1.024 1.00 93.31 69 SER A O 1
ATOM 542 N N . ASN A 1 70 ? -4.167 6.120 -0.022 1.00 94.31 70 ASN A N 1
ATOM 543 C CA . ASN A 1 70 ? -5.469 6.675 0.338 1.00 94.31 70 ASN A CA 1
ATOM 544 C C . ASN A 1 70 ? -5.586 6.858 1.860 1.00 94.31 70 ASN A C 1
ATOM 546 O O . ASN A 1 70 ? -6.232 6.080 2.563 1.00 94.31 70 ASN A O 1
ATOM 550 N N . TYR A 1 71 ? -4.953 7.909 2.385 1.00 91.38 71 TYR A N 1
ATOM 551 C CA . TYR A 1 71 ? -4.915 8.156 3.830 1.00 91.38 71 TYR A CA 1
ATOM 552 C C . TYR A 1 71 ? -6.293 8.407 4.457 1.00 91.38 71 TYR A C 1
ATOM 554 O O . TYR A 1 71 ? -6.474 8.099 5.633 1.00 91.38 71 TYR A O 1
ATOM 562 N N . ALA A 1 72 ? -7.266 8.910 3.691 1.00 93.56 72 ALA A N 1
ATOM 563 C CA . ALA A 1 72 ? -8.635 9.083 4.173 1.00 93.56 72 ALA A CA 1
ATOM 564 C C . ALA A 1 72 ? -9.298 7.726 4.463 1.00 93.56 72 ALA A C 1
ATOM 566 O O . ALA A 1 72 ? -9.819 7.518 5.557 1.00 93.56 72 ALA A O 1
ATOM 567 N N . LEU A 1 73 ? -9.200 6.776 3.524 1.00 91.62 73 LEU A N 1
ATOM 568 C CA . LEU A 1 73 ? -9.687 5.406 3.710 1.00 91.62 73 LEU A CA 1
ATOM 569 C C . LEU A 1 73 ? -8.981 4.711 4.880 1.00 91.62 73 LEU A C 1
ATOM 571 O O . LEU A 1 73 ? -9.626 4.079 5.713 1.00 91.62 73 LEU A O 1
ATOM 575 N N . TYR A 1 74 ? -7.652 4.821 4.945 1.00 93.12 74 TYR A N 1
ATOM 576 C CA . TYR A 1 74 ? -6.868 4.147 5.982 1.00 93.12 74 TYR A CA 1
ATOM 577 C C . TYR A 1 74 ? -7.195 4.691 7.376 1.00 93.12 74 TYR A C 1
ATOM 579 O O . TYR A 1 74 ? -7.277 3.914 8.327 1.00 93.12 74 TYR A O 1
ATOM 587 N N . GLY A 1 75 ? -7.411 6.006 7.486 1.00 92.00 75 GLY A N 1
ATOM 588 C CA . GLY A 1 75 ? -7.851 6.663 8.713 1.00 92.00 75 GLY A CA 1
ATOM 589 C C . GLY A 1 75 ? -9.224 6.178 9.171 1.00 92.00 75 GLY A C 1
ATOM 590 O O . GLY A 1 75 ? -9.343 5.731 10.308 1.00 92.00 75 GLY A O 1
ATOM 591 N N . ASP A 1 76 ? -10.226 6.178 8.282 1.00 93.44 76 ASP A N 1
ATOM 592 C CA . ASP A 1 76 ? -11.582 5.699 8.602 1.00 93.44 76 ASP A CA 1
ATOM 593 C C . ASP A 1 76 ? -11.573 4.246 9.104 1.00 93.44 76 ASP A C 1
ATOM 595 O O . ASP A 1 76 ? -12.107 3.938 10.174 1.00 93.44 76 ASP A O 1
ATOM 599 N N . ILE A 1 77 ? -10.890 3.351 8.381 1.00 91.38 77 ILE A N 1
ATOM 600 C CA . ILE A 1 77 ? -10.776 1.940 8.774 1.00 91.38 77 ILE A CA 1
ATOM 601 C C . ILE A 1 77 ? -10.068 1.813 10.125 1.00 91.38 77 ILE A C 1
ATOM 603 O O . ILE A 1 77 ? -10.535 1.071 10.990 1.00 91.38 77 ILE A O 1
ATOM 607 N N . SER A 1 78 ? -8.962 2.535 10.330 1.00 90.12 78 SER A N 1
ATOM 608 C CA . SER A 1 78 ? -8.215 2.490 11.589 1.00 90.12 78 SER A CA 1
ATOM 609 C C . SER A 1 78 ? -9.079 2.939 12.766 1.00 90.12 78 SER A C 1
ATOM 611 O O . SER A 1 78 ? -9.117 2.251 13.784 1.00 90.12 78 SER A O 1
ATOM 613 N N . SER A 1 79 ? -9.802 4.052 12.633 1.00 90.50 79 SER A N 1
ATOM 614 C CA . SER A 1 79 ? -10.687 4.566 13.683 1.00 90.50 79 SER A CA 1
ATOM 615 C C . SER A 1 79 ? -11.798 3.576 14.029 1.00 90.50 79 SER A C 1
ATOM 617 O O . SER A 1 79 ? -12.063 3.338 15.205 1.00 90.50 79 SER A O 1
ATOM 619 N N . ARG A 1 80 ? -12.407 2.936 13.025 1.00 89.94 80 ARG A N 1
ATOM 620 C CA . ARG A 1 80 ? -13.458 1.930 13.240 1.00 89.94 80 ARG A CA 1
ATOM 621 C C . ARG A 1 80 ? -12.936 0.669 13.924 1.00 89.94 80 ARG A C 1
ATOM 623 O O . ARG A 1 80 ? -13.606 0.140 14.805 1.00 89.94 80 ARG A O 1
ATOM 630 N N . VAL A 1 81 ? -11.749 0.194 13.541 1.00 87.56 81 VAL A N 1
ATOM 631 C CA . VAL A 1 81 ? -11.108 -0.958 14.194 1.00 87.56 81 VAL A CA 1
ATOM 632 C C . VAL A 1 81 ? -10.784 -0.637 15.653 1.00 87.56 81 VAL A C 1
ATOM 634 O O . VAL A 1 81 ? -11.096 -1.445 16.524 1.00 87.56 81 VAL A O 1
ATOM 637 N N . MET A 1 82 ? -10.222 0.542 15.934 1.00 85.06 82 MET A N 1
ATOM 638 C CA . MET A 1 82 ? -9.898 0.947 17.306 1.00 85.06 82 MET A CA 1
ATOM 639 C C . MET A 1 82 ? -11.147 1.081 18.181 1.00 85.06 82 MET A C 1
ATOM 641 O O . MET A 1 82 ? -11.161 0.538 19.280 1.00 85.06 82 MET A O 1
ATOM 645 N N . ALA A 1 83 ? -12.229 1.674 17.667 1.00 88.19 83 ALA A N 1
ATOM 646 C CA . ALA A 1 83 ? -13.489 1.785 18.404 1.00 88.19 83 ALA A CA 1
ATOM 647 C C . ALA A 1 83 ? -14.073 0.415 18.811 1.00 88.19 83 ALA A C 1
ATOM 649 O O . ALA A 1 83 ? -14.616 0.270 19.904 1.00 88.19 83 ALA A O 1
ATOM 650 N N . ILE A 1 84 ? -13.951 -0.612 17.958 1.00 85.81 84 ILE A N 1
ATOM 651 C CA . ILE A 1 84 ? -14.393 -1.979 18.289 1.00 85.81 84 ILE A CA 1
ATOM 652 C C . ILE A 1 84 ? -13.480 -2.606 19.350 1.00 85.81 84 ILE A C 1
ATOM 654 O O . ILE A 1 84 ? -13.968 -3.243 20.282 1.00 85.81 84 ILE A O 1
ATOM 658 N N . ILE A 1 85 ? -12.161 -2.423 19.229 1.00 83.56 85 ILE A N 1
ATOM 659 C CA . ILE A 1 85 ? -11.194 -2.934 20.211 1.00 83.56 85 ILE A CA 1
ATOM 660 C C . ILE A 1 85 ? -11.477 -2.341 21.598 1.00 83.56 85 ILE A C 1
ATOM 662 O O . ILE A 1 85 ? -11.529 -3.089 22.573 1.00 83.56 85 ILE A O 1
ATOM 666 N N . GLU A 1 86 ? -11.734 -1.034 21.679 1.00 81.62 86 GLU A N 1
ATOM 667 C CA . GLU A 1 86 ? -12.076 -0.332 22.925 1.00 81.62 86 GLU A CA 1
ATOM 668 C C . GLU A 1 86 ? -13.355 -0.878 23.581 1.00 81.62 86 GLU A C 1
ATOM 670 O O . GLU A 1 86 ? -13.425 -0.997 24.803 1.00 81.62 86 GLU A O 1
ATOM 675 N N . GLN A 1 87 ? -14.354 -1.272 22.784 1.00 82.50 87 GLN A N 1
ATOM 676 C CA . GLN A 1 87 ? -15.592 -1.875 23.294 1.00 82.50 87 GLN A CA 1
ATOM 677 C C . GLN A 1 87 ? -15.391 -3.293 23.844 1.00 82.50 87 GLN A C 1
ATOM 679 O O . GLN A 1 87 ? -16.100 -3.704 24.761 1.00 82.50 87 GLN A O 1
ATOM 684 N N . MET A 1 88 ? -14.451 -4.058 23.281 1.00 76.62 88 MET A N 1
ATOM 685 C CA . MET A 1 88 ? -14.210 -5.457 23.655 1.00 76.62 88 MET A CA 1
ATOM 686 C C . MET A 1 88 ? -13.186 -5.615 24.785 1.00 76.62 88 MET A C 1
ATOM 688 O O . MET A 1 88 ? -13.217 -6.617 25.499 1.00 76.62 88 MET A O 1
ATOM 692 N N . ALA A 1 89 ? -12.292 -4.642 24.958 1.00 66.19 89 ALA A N 1
ATOM 693 C CA . ALA A 1 89 ? -11.299 -4.606 26.025 1.00 66.19 89 ALA A CA 1
ATOM 694 C C . ALA A 1 89 ? -11.249 -3.197 26.648 1.00 66.19 89 ALA A C 1
ATOM 696 O O . ALA A 1 89 ? -10.347 -2.424 26.328 1.00 66.19 89 ALA A O 1
ATOM 697 N N . PRO A 1 90 ? -12.17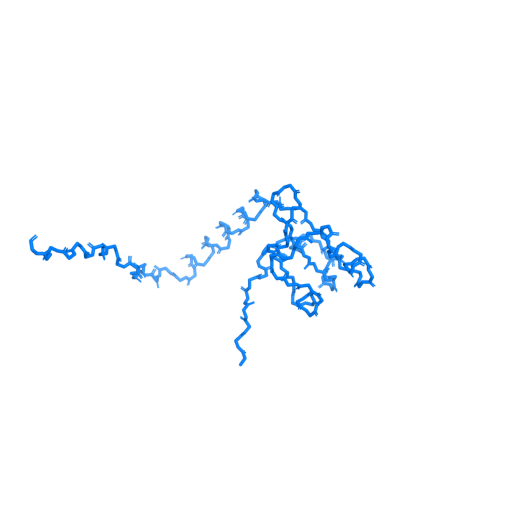5 -2.860 27.571 1.00 57.47 90 PRO A N 1
ATOM 698 C CA . PRO A 1 90 ? -12.259 -1.530 28.189 1.00 57.47 90 PRO A CA 1
ATOM 699 C C . PRO A 1 90 ? -11.049 -1.125 29.054 1.00 57.47 90 PRO A C 1
ATOM 701 O O . PRO A 1 90 ? -11.077 -0.081 29.700 1.00 57.47 90 PRO A O 1
ATOM 704 N N . THR A 1 91 ? -9.995 -1.936 29.121 1.00 51.53 91 THR A N 1
ATOM 705 C CA . THR A 1 91 ? -8.841 -1.720 29.993 1.00 51.53 91 THR A CA 1
ATOM 706 C C . THR A 1 91 ? -7.544 -2.122 29.304 1.00 51.53 91 THR A C 1
ATOM 708 O O . THR A 1 91 ? -7.060 -3.249 29.392 1.00 51.53 91 THR A O 1
ATOM 711 N N . THR A 1 92 ? -6.900 -1.157 28.662 1.00 45.09 92 THR A N 1
ATOM 712 C CA . THR A 1 92 ? -5.438 -1.104 28.691 1.00 45.09 92 THR A CA 1
ATOM 713 C C . THR A 1 92 ? -5.049 0.353 28.851 1.00 45.09 92 THR A C 1
ATOM 715 O O . THR A 1 92 ? -5.102 1.138 27.908 1.00 45.09 92 THR A O 1
ATOM 718 N N . GLU A 1 93 ? -4.731 0.728 30.088 1.00 48.69 93 GLU A N 1
ATOM 719 C CA . GLU A 1 93 ? -4.058 1.984 30.384 1.00 48.69 93 GLU A CA 1
ATOM 720 C C . GLU A 1 93 ? -2.865 2.155 29.442 1.00 48.69 93 GLU A C 1
ATOM 722 O O . GLU A 1 93 ? -2.046 1.249 29.261 1.00 48.69 93 GLU A O 1
ATOM 727 N N . VAL A 1 94 ? -2.756 3.340 28.849 1.00 48.81 94 VAL A N 1
ATOM 728 C CA . VAL A 1 94 ? -1.552 3.773 28.148 1.00 48.81 94 VAL A CA 1
ATOM 729 C C . VAL A 1 94 ? -0.447 3.942 29.194 1.00 48.81 94 VAL A C 1
ATOM 731 O O . VAL A 1 94 ? -0.262 5.024 29.745 1.00 48.81 94 VAL A O 1
ATOM 734 N N . TYR A 1 95 ? 0.293 2.871 29.483 1.00 45.53 95 TYR A N 1
ATOM 735 C CA . TYR A 1 95 ? 1.535 2.947 30.249 1.00 45.53 95 TYR A CA 1
ATOM 736 C C . TYR A 1 95 ? 2.742 3.150 29.314 1.00 45.53 95 TYR A C 1
ATOM 738 O O . TYR A 1 95 ? 3.168 2.259 28.584 1.00 45.53 95 TYR A O 1
ATOM 746 N N . SER A 1 96 ? 3.284 4.370 29.409 1.00 45.34 96 SER A N 1
ATOM 747 C CA . SER A 1 96 ? 4.651 4.844 29.131 1.00 45.34 96 SER A CA 1
ATOM 748 C C . SER A 1 96 ? 5.239 4.760 27.710 1.00 45.34 96 SER A C 1
ATOM 750 O O . SER A 1 96 ? 5.661 3.708 27.243 1.00 45.34 96 SER A O 1
ATOM 752 N N . ILE A 1 97 ? 5.520 5.935 27.135 1.00 42.97 97 ILE A N 1
ATOM 753 C CA . ILE A 1 97 ? 6.926 6.308 26.928 1.00 42.97 97 ILE A CA 1
ATOM 754 C C . ILE A 1 97 ? 7.135 7.602 27.702 1.00 42.97 97 ILE A C 1
ATOM 756 O O . ILE A 1 97 ? 6.583 8.652 27.373 1.00 42.97 97 ILE A O 1
ATOM 760 N N . ASP A 1 98 ? 7.878 7.458 28.785 1.00 47.00 98 ASP A N 1
ATOM 761 C CA . ASP A 1 98 ? 8.394 8.518 29.623 1.00 47.00 98 ASP A CA 1
ATOM 762 C C . ASP A 1 98 ? 8.966 9.667 28.771 1.00 47.00 98 ASP A C 1
ATOM 764 O O . ASP A 1 98 ? 9.961 9.523 28.058 1.00 47.00 98 ASP A O 1
ATOM 768 N N . LYS A 1 99 ? 8.307 10.827 28.833 1.00 46.59 99 LYS A N 1
ATOM 769 C CA . LYS A 1 99 ? 8.922 12.108 28.493 1.00 46.59 99 LYS A CA 1
ATOM 770 C C . LYS A 1 99 ? 9.846 12.494 29.651 1.00 46.59 99 LYS A C 1
ATOM 772 O O . LYS A 1 99 ? 9.543 13.426 30.387 1.00 46.59 99 LYS A O 1
ATOM 777 N N . SER A 1 100 ? 11.001 11.849 29.756 1.00 35.38 100 SER A N 1
ATOM 778 C CA . SER A 1 100 ? 12.127 12.367 30.529 1.00 35.38 100 SER A CA 1
ATOM 779 C C . SER A 1 100 ? 13.277 12.661 29.567 1.00 35.38 100 SER A C 1
ATOM 781 O O . SER A 1 100 ? 14.18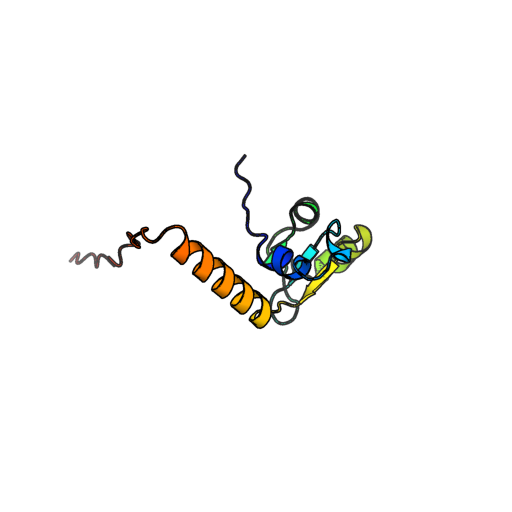6 11.875 29.316 1.00 35.38 100 SER A O 1
ATOM 783 N N . LYS A 1 101 ? 13.245 13.868 28.987 1.00 40.62 101 LYS A N 1
ATOM 784 C CA . LYS A 1 101 ? 14.505 14.532 28.648 1.00 40.62 101 LYS A CA 1
ATOM 785 C C . LYS A 1 101 ? 15.211 14.761 29.981 1.00 40.62 101 LYS A C 1
ATOM 787 O O . LYS A 1 101 ? 14.918 15.737 30.667 1.00 40.62 101 LYS A O 1
ATOM 792 N N . LEU A 1 102 ? 16.099 13.851 30.361 1.00 39.56 102 LEU A N 1
ATOM 793 C CA . LEU A 1 102 ? 17.137 14.169 31.326 1.00 39.56 102 LEU A CA 1
ATOM 794 C C . LEU A 1 102 ? 17.991 15.264 30.684 1.00 39.56 102 LEU A C 1
ATOM 796 O O . LEU A 1 102 ? 18.785 15.010 29.781 1.00 39.56 102 LEU A O 1
ATOM 800 N N . TYR A 1 103 ? 17.768 16.506 31.106 1.00 39.81 103 TYR A N 1
ATOM 801 C CA . TYR A 1 103 ? 18.838 17.487 31.097 1.00 39.81 103 TYR A CA 1
ATOM 802 C C . TYR A 1 103 ? 19.903 16.928 32.038 1.00 39.81 103 TYR A C 1
ATOM 804 O O . TYR A 1 103 ? 19.716 16.933 33.253 1.00 39.81 103 TYR A O 1
ATOM 812 N N . SER A 1 104 ? 20.995 16.408 31.483 1.00 36.16 104 SER A N 1
ATOM 813 C CA . SER A 1 104 ? 22.251 16.357 32.221 1.00 36.16 104 SER A CA 1
ATOM 814 C C . SER A 1 104 ? 22.644 17.807 32.479 1.00 36.16 104 SER A C 1
ATOM 816 O O . SER A 1 104 ? 23.135 18.499 31.589 1.00 36.16 104 SER A O 1
ATOM 818 N N . ALA A 1 105 ? 22.316 18.299 33.669 1.00 47.09 105 ALA A N 1
ATOM 819 C CA . ALA A 1 105 ? 23.048 19.398 34.259 1.00 47.09 105 ALA A CA 1
ATOM 820 C C . ALA A 1 105 ? 24.379 18.806 34.725 1.00 47.09 105 ALA A C 1
ATOM 822 O O . ALA A 1 105 ? 24.444 18.234 35.806 1.00 47.09 105 ALA A O 1
ATOM 823 N N . ASP A 1 106 ? 25.397 18.906 33.874 1.00 43.97 106 ASP A N 1
ATOM 824 C CA . ASP A 1 106 ? 26.786 18.697 34.257 1.00 43.97 106 ASP A CA 1
ATOM 825 C C . ASP A 1 106 ? 27.581 19.953 33.872 1.00 43.97 106 ASP A C 1
ATOM 827 O O . ASP A 1 106 ? 27.677 20.288 32.688 1.00 43.97 106 ASP A O 1
ATOM 831 N N . ALA A 1 107 ? 28.140 20.573 34.920 1.00 39.69 107 ALA A N 1
ATOM 832 C CA . ALA A 1 107 ? 29.078 21.705 34.996 1.00 39.69 107 ALA A CA 1
ATOM 833 C C . ALA A 1 107 ? 28.528 23.129 34.788 1.00 39.69 107 ALA A C 1
ATOM 835 O O . ALA A 1 107 ? 28.282 23.550 33.636 1.00 39.69 107 ALA A O 1
#

Secondary structure (DSSP, 8-state):
-------HHHHHHHTT-GGGTTS-EEEEPGGG-BEEEE-TGGGGT--TT-BHHHHHHHHHHTTPEEEE--HHHHHHHHHHHHHHHHHH-------------------

Nearest PDB structures (foldseek):
  6l97-assembly1_A  TM=8.123E-01  e=6.933E-05  Saccharolobus solfataricus P2
  4f50-assembly1_A  TM=8.318E-01  e=1.174E-03  Sulfolobus acidocaldarius DSM 639
  4dez-assembly1_A  TM=8.175E-01  e=1.437E-03  Mycolicibacterium smegmatis MC2 155
  1im4-assembly1_A  TM=8.014E-01  e=1.538E-03  Saccharolobus solfataricus
  8b4h-assembly1_A  TM=3.224E-01  e=5.707E+00  Geobacillus stearothermophilus

Radius of gyration: 18.5 Å; Cα contacts (8 Å, |Δi|>4): 110; chains: 1; bounding box: 45×37×49 Å

Solvent-accessible surface area (backbone atoms only — not comparable to full-atom values): 6552 Å² total; per-residue (Å²): 136,82,79,84,81,61,28,62,65,31,47,55,70,32,74,88,29,77,88,41,75,86,50,28,28,34,23,21,34,80,91,52,47,24,26,72,25,36,23,80,77,30,55,87,81,49,63,81,63,42,45,34,86,77,43,50,64,58,30,59,76,70,60,36,45,77,39,68,62,55,65,68,60,50,47,54,53,49,53,55,52,49,55,52,49,48,73,77,48,85,76,74,80,90,78,79,84,80,89,67,80,75,76,80,87,75,136

Mean predicted aligned error: 10.0 Å

InterPro domains:
  IPR001126 UmuC domain [PF00817] (6-99)
  IPR001126 UmuC domain [PS50173] (6-99)
  IPR043128 Reverse transcriptase/Diguanylate cyclase domain [G3DSA:3.30.70.270] (64-105)
  IPR043502 DNA/RNA polymerase superfamily [SSF56672] (6-101)
  IPR050116 DNA polymerase type-Y [PTHR11076] (6-99)

Sequence (107 aa):
MKPQNNSFYASCERVFRPDLARTPIVVLSSNDGNVIARSAEAKVFVKMGDPYFMVKNLLRKHGIVAFSSNYALYGDISSRVMAIIEQMAPTTEVYSIDKSKLYSADA

Foldseek 3Di:
DDPPPPQLQVVLVCPPPVVCVPAWEFEAEPVRFFTQHTDPVCPVQDPGGHGCVVCVVVCVVRRYDYHYDDVVSSVVVVVVVVVVVCVVDVDDPPDDDDPDPPPPPDD